Protein AF-A0A6L4ZT50-F1 (afdb_monomer_lite)

Secondary structure (DSSP, 8-state):
-EEEESS-EEEEETT-SSPP--EEEEEEE-S-GGGTSPTT--GGGS-SS-EEEEEE---SS----PPEEEEE-SS----BPPPP------------HHHHHHHHHHHHHHHHHHHHTT--

Sequence (120 aa):
VFFFSDNKVTGTIKDSDKTWPGKVIWSGKIDDPTSILGEGIALDQLPKPLWLTAFEDNSLPRLGTNDLFFSPDKNNQDPVSAPPIISTQTRHIVVPLDLIIPILGILAFWYSKKRVKLEA

Foldseek 3Di:
DKDKDQFDKDKAFPPDPDGQPKDFQWKDWDPDCPVPDDPPDDPVPGDVRIMMTDIDHPDVVPPDDTDMDMDHDPPDRDTHHHDDDDDDDDDDDDDPPVVVVVVVVVVVVVVVVVVVVVVD

pLDDT: mean 86.65, std 9.44, range [53.53, 96.88]

Structure (mmCIF, N/CA/C/O backbone):
data_AF-A0A6L4ZT50-F1
#
_entry.id   AF-A0A6L4ZT50-F1
#
loop_
_atom_site.group_PDB
_atom_site.id
_atom_site.type_symbol
_atom_site.label_atom_id
_atom_site.label_alt_id
_atom_site.label_comp_id
_atom_site.label_asym_id
_atom_site.label_entity_id
_atom_site.label_seq_id
_atom_site.pdbx_PDB_ins_code
_atom_site.Cartn_x
_atom_site.Cartn_y
_atom_site.Cartn_z
_atom_site.occupancy
_atom_site.B_iso_or_equiv
_atom_site.auth_seq_id
_atom_site.auth_comp_id
_atom_site.auth_asym_id
_atom_site.auth_atom_id
_atom_site.pdbx_PDB_model_num
ATOM 1 N N . VAL A 1 1 ? 2.378 -4.052 8.922 1.00 90.44 1 VAL A N 1
ATOM 2 C CA . VAL A 1 1 ? 0.945 -4.406 9.081 1.00 90.44 1 VAL A CA 1
ATOM 3 C C . VAL A 1 1 ? 0.256 -4.258 7.738 1.00 90.44 1 VAL A C 1
ATOM 5 O O . VAL A 1 1 ? 0.488 -3.252 7.085 1.00 90.44 1 VAL A O 1
ATOM 8 N N . PHE A 1 2 ? -0.558 -5.228 7.327 1.00 92.75 2 PHE A N 1
ATOM 9 C CA . PHE A 1 2 ? -1.356 -5.161 6.099 1.00 92.75 2 PHE A CA 1
ATOM 10 C C . PHE A 1 2 ? -2.835 -5.176 6.477 1.00 92.75 2 PHE A C 1
ATOM 12 O O . PHE A 1 2 ? -3.237 -6.009 7.288 1.00 92.75 2 PHE A O 1
ATOM 19 N N . PHE A 1 3 ? -3.617 -4.247 5.934 1.00 93.94 3 PHE A N 1
ATOM 20 C CA . PHE A 1 3 ? -5.035 -4.104 6.251 1.00 93.94 3 PHE A CA 1
ATOM 21 C C . PHE A 1 3 ? -5.866 -4.048 4.970 1.00 93.94 3 PHE A C 1
ATOM 23 O O . PHE A 1 3 ? -5.571 -3.238 4.091 1.00 93.94 3 PHE A O 1
ATOM 30 N N . PHE A 1 4 ? -6.889 -4.899 4.883 1.00 93.38 4 PHE A N 1
ATOM 31 C CA . PHE A 1 4 ? -7.833 -4.943 3.769 1.00 93.38 4 PHE A CA 1
ATOM 32 C C . PHE A 1 4 ? -9.165 -4.310 4.177 1.00 93.38 4 PHE A C 1
ATOM 34 O O . PHE A 1 4 ? -9.736 -4.670 5.207 1.00 93.38 4 PHE A O 1
ATOM 41 N N . SER A 1 5 ? -9.661 -3.381 3.367 1.00 94.94 5 SER A N 1
ATOM 42 C CA . SER A 1 5 ? -10.895 -2.623 3.609 1.00 94.94 5 SER A CA 1
ATOM 43 C C . SER A 1 5 ? -11.529 -2.163 2.302 1.00 94.94 5 SER A C 1
ATOM 45 O O . SER A 1 5 ? -11.025 -2.450 1.221 1.00 94.94 5 SER A O 1
ATOM 47 N N . ASP A 1 6 ? -12.648 -1.453 2.394 1.00 95.12 6 ASP A N 1
ATOM 48 C CA . ASP A 1 6 ? -13.287 -0.785 1.260 1.00 95.12 6 ASP A CA 1
ATOM 49 C C . ASP A 1 6 ? -12.609 0.539 0.860 1.00 95.12 6 ASP A C 1
ATOM 51 O O . ASP A 1 6 ? -12.775 1.020 -0.259 1.00 95.12 6 ASP A O 1
ATOM 55 N N . ASN A 1 7 ? -11.817 1.121 1.761 1.00 95.88 7 ASN A N 1
ATOM 56 C CA . ASN A 1 7 ? -11.155 2.413 1.590 1.00 95.88 7 ASN A CA 1
ATOM 57 C C . ASN A 1 7 ? -9.732 2.395 2.154 1.00 95.88 7 ASN A C 1
ATOM 59 O O . ASN A 1 7 ? -9.369 1.502 2.924 1.00 95.88 7 ASN A O 1
ATOM 63 N N . LYS A 1 8 ? -8.948 3.432 1.845 1.00 95.81 8 LYS A N 1
ATOM 64 C CA . LYS A 1 8 ? -7.685 3.696 2.539 1.00 95.81 8 LYS A CA 1
ATOM 65 C C . LYS A 1 8 ? -7.962 4.009 4.007 1.00 95.81 8 LYS A C 1
ATOM 67 O O . LYS A 1 8 ? -8.837 4.822 4.324 1.00 95.81 8 LYS A O 1
ATOM 72 N N . VAL A 1 9 ? -7.192 3.388 4.894 1.00 95.19 9 VAL A N 1
ATOM 73 C CA . VAL A 1 9 ? -7.328 3.547 6.346 1.00 95.19 9 VAL A CA 1
ATOM 74 C C . VAL A 1 9 ? -6.097 4.195 6.969 1.00 95.19 9 VAL A C 1
ATOM 76 O O . VAL A 1 9 ? -4.991 4.127 6.438 1.00 95.19 9 VAL A O 1
ATOM 79 N N . THR A 1 10 ? -6.297 4.788 8.140 1.00 92.31 10 THR A N 1
ATOM 80 C CA . THR A 1 10 ? -5.236 5.228 9.048 1.00 92.31 10 THR A CA 1
ATOM 81 C C . THR A 1 10 ? -5.342 4.476 10.371 1.00 92.31 10 THR A C 1
ATOM 83 O O . THR A 1 10 ? -6.429 4.024 10.745 1.00 92.31 10 THR A O 1
ATOM 86 N N . GLY A 1 11 ? -4.216 4.317 11.064 1.00 89.44 11 GLY A N 1
ATOM 87 C CA . GLY A 1 11 ? -4.160 3.635 12.352 1.00 89.44 11 GLY A CA 1
ATOM 88 C C . GLY A 1 11 ? -3.920 4.600 13.511 1.00 89.44 11 GLY A C 1
ATOM 89 O O . GLY A 1 11 ? -3.115 5.526 13.404 1.00 89.44 11 GLY A O 1
ATOM 90 N N . THR A 1 12 ? -4.589 4.370 14.635 1.00 86.94 12 THR A N 1
ATOM 91 C CA . THR A 1 12 ? -4.445 5.153 15.868 1.00 86.94 12 THR A CA 1
ATOM 92 C C . THR A 1 12 ? -4.368 4.237 17.086 1.00 86.94 12 THR A C 1
ATOM 94 O O . THR A 1 12 ? -4.944 3.152 17.105 1.00 86.94 12 THR A O 1
ATOM 97 N N . ILE A 1 13 ? -3.635 4.658 18.118 1.00 84.50 13 ILE A N 1
ATOM 98 C CA . ILE A 1 13 ? -3.623 3.959 19.407 1.00 84.50 13 ILE A CA 1
ATOM 99 C C . ILE A 1 13 ? -4.765 4.523 20.253 1.00 84.50 13 ILE A C 1
ATOM 101 O O . ILE A 1 13 ? -4.875 5.740 20.404 1.00 84.50 13 ILE A O 1
ATOM 105 N N . LYS A 1 14 ? -5.609 3.651 20.808 1.00 72.00 14 LYS A N 1
ATOM 106 C CA . LYS A 1 14 ? -6.687 4.068 21.715 1.00 72.00 14 LYS A CA 1
ATOM 107 C C . LYS A 1 14 ? -6.140 4.410 23.103 1.00 72.00 14 LYS A C 1
ATOM 109 O O . LYS A 1 14 ? -5.174 3.802 23.569 1.00 72.00 14 LYS A O 1
ATOM 114 N N . ASP A 1 15 ? -6.767 5.392 23.747 1.00 66.19 15 ASP A N 1
ATOM 115 C CA . ASP A 1 15 ? -6.496 5.819 25.128 1.00 66.19 15 ASP A CA 1
ATOM 116 C C . ASP A 1 15 ? -5.025 6.197 25.399 1.00 66.19 15 ASP A C 1
ATOM 118 O O . ASP A 1 15 ? -4.485 5.955 26.477 1.00 66.19 15 ASP A O 1
ATOM 122 N N . SER A 1 16 ? -4.345 6.780 24.408 1.00 61.12 16 SER A N 1
ATOM 123 C CA . SER A 1 16 ? -2.970 7.261 24.548 1.00 61.12 16 SER A CA 1
ATOM 124 C C . SER A 1 16 ? -2.799 8.609 23.855 1.00 61.12 16 SER A C 1
ATOM 126 O O . SER A 1 16 ? -3.152 8.756 22.688 1.00 61.12 16 SER A O 1
ATOM 128 N N . ASP A 1 17 ? -2.157 9.557 24.542 1.00 63.56 17 ASP A N 1
ATOM 129 C CA . ASP A 1 17 ? -1.724 10.845 23.973 1.00 63.56 17 ASP A CA 1
ATOM 130 C C . ASP A 1 17 ? -0.647 10.682 22.879 1.00 63.56 17 ASP A C 1
ATOM 132 O O . ASP A 1 17 ? -0.208 11.653 22.262 1.00 63.56 17 ASP A O 1
ATOM 136 N N . LYS A 1 18 ? -0.177 9.451 22.642 1.00 63.31 18 LYS A N 1
ATOM 137 C CA . LYS A 1 18 ? 0.826 9.111 21.633 1.00 63.31 18 LYS A CA 1
ATOM 138 C C . LYS A 1 18 ? 0.160 8.575 20.370 1.00 63.31 18 LYS A C 1
ATOM 140 O O . LYS A 1 18 ? -0.526 7.552 20.388 1.00 63.31 18 LYS A O 1
ATOM 145 N N . THR A 1 19 ? 0.443 9.235 19.254 1.00 73.69 19 THR A N 1
ATOM 146 C CA . THR A 1 19 ? 0.123 8.752 17.909 1.00 73.69 19 THR A CA 1
ATOM 147 C C . THR A 1 19 ? 0.859 7.442 17.633 1.00 73.69 19 THR A C 1
ATOM 149 O O . THR A 1 19 ? 2.029 7.294 17.994 1.00 73.69 19 THR A O 1
ATOM 152 N N . TRP A 1 20 ? 0.194 6.493 16.970 1.00 85.19 20 TRP A N 1
ATOM 153 C CA . TRP A 1 20 ? 0.861 5.295 16.462 1.00 85.19 20 TRP A CA 1
ATOM 154 C C . TRP A 1 20 ? 2.015 5.710 15.533 1.00 85.19 20 TRP A C 1
ATOM 156 O O . TRP A 1 20 ? 1.767 6.446 14.579 1.00 85.19 20 TRP A O 1
ATOM 166 N N . PRO A 1 21 ? 3.266 5.266 15.763 1.00 85.12 21 PRO A N 1
ATOM 167 C CA . PRO A 1 21 ? 4.389 5.630 14.897 1.00 85.12 21 PRO A CA 1
ATOM 168 C C . PRO A 1 21 ? 4.355 4.948 13.521 1.00 85.12 21 PRO A C 1
ATOM 170 O O . PRO A 1 21 ? 5.214 5.239 12.687 1.00 85.12 21 PRO A O 1
ATOM 173 N N . GLY A 1 22 ? 3.401 4.039 13.285 1.00 87.94 22 GLY A N 1
ATOM 174 C CA . GLY A 1 22 ? 3.247 3.344 12.015 1.00 87.94 22 GLY A CA 1
ATOM 175 C C . GLY A 1 22 ? 3.015 4.310 10.854 1.00 87.94 22 GLY A C 1
ATOM 176 O O . GLY A 1 22 ? 2.188 5.217 10.937 1.00 87.94 22 GLY A O 1
ATOM 177 N N . LYS A 1 23 ? 3.738 4.105 9.752 1.00 90.62 23 LYS A N 1
ATOM 178 C CA . LYS A 1 23 ? 3.625 4.919 8.535 1.00 90.62 23 LYS A CA 1
ATOM 179 C C . LYS A 1 23 ? 3.043 4.100 7.400 1.00 90.62 23 LYS A C 1
ATOM 181 O O . LYS A 1 23 ? 3.456 2.964 7.192 1.00 90.62 23 LYS A O 1
ATOM 186 N N . VAL A 1 24 ? 2.132 4.691 6.632 1.00 93.81 24 VAL A N 1
ATOM 187 C CA . VAL A 1 24 ? 1.649 4.094 5.380 1.00 93.81 24 VAL A CA 1
ATOM 188 C C . VAL A 1 24 ? 2.789 4.111 4.363 1.00 93.81 24 VAL A C 1
ATOM 190 O O . VAL A 1 24 ? 3.234 5.183 3.959 1.00 93.81 24 VAL A O 1
ATOM 193 N N . ILE A 1 25 ? 3.253 2.931 3.954 1.00 94.69 25 ILE A N 1
ATOM 194 C CA . ILE A 1 25 ? 4.304 2.766 2.933 1.00 94.69 25 ILE A CA 1
ATOM 195 C C . ILE A 1 25 ? 3.733 2.398 1.565 1.00 94.69 25 ILE A C 1
ATOM 197 O O . ILE A 1 25 ? 4.381 2.603 0.544 1.00 94.69 25 ILE A O 1
ATOM 201 N N . TRP A 1 26 ? 2.518 1.857 1.540 1.00 95.50 26 TRP A N 1
ATOM 202 C CA . TRP A 1 26 ? 1.800 1.532 0.320 1.00 95.50 26 TRP A CA 1
ATOM 203 C C . TRP A 1 26 ? 0.299 1.560 0.597 1.00 95.50 26 TRP A C 1
ATOM 205 O O . TRP A 1 26 ? -0.150 1.162 1.674 1.00 95.50 26 TRP A O 1
ATOM 215 N N . SER A 1 27 ? -0.488 2.038 -0.357 1.00 96.88 27 SER A N 1
ATOM 216 C CA . SER A 1 27 ? -1.942 2.050 -0.263 1.00 96.88 27 SER A CA 1
ATOM 217 C C . SER A 1 27 ? -2.546 2.077 -1.656 1.00 96.88 27 SER A C 1
ATOM 219 O O . SER A 1 27 ? -2.233 2.974 -2.436 1.00 96.88 27 SER A O 1
ATOM 221 N N . GLY A 1 28 ? -3.435 1.146 -1.967 1.00 96.06 28 GLY A N 1
ATOM 222 C CA . GLY A 1 28 ? -4.045 1.090 -3.287 1.00 96.06 28 GLY A CA 1
ATOM 223 C C . GLY A 1 28 ? -5.212 0.123 -3.378 1.00 96.06 28 GLY A C 1
ATOM 224 O O . GLY A 1 28 ? -5.373 -0.777 -2.551 1.00 96.06 28 GLY A O 1
ATOM 225 N N . LYS A 1 29 ? -6.021 0.325 -4.418 1.00 95.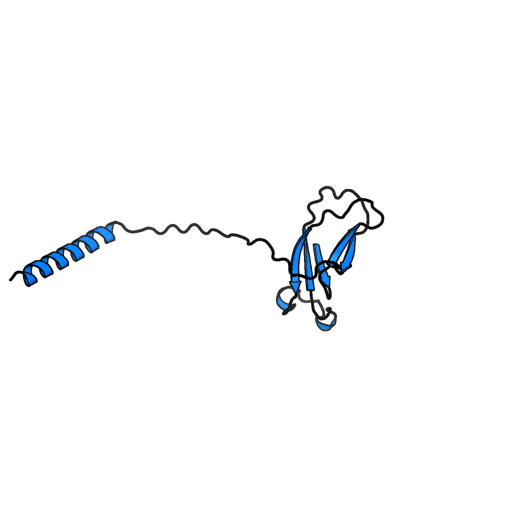25 29 LYS A N 1
ATOM 226 C CA . LYS A 1 29 ? -7.063 -0.620 -4.814 1.00 95.25 29 LYS A CA 1
ATOM 227 C C . LYS A 1 29 ? -6.430 -1.891 -5.363 1.00 95.25 29 LYS A C 1
ATOM 229 O O . LYS A 1 29 ? -5.381 -1.839 -6.002 1.00 95.25 29 LYS A O 1
ATOM 234 N N . ILE A 1 30 ? -7.095 -3.007 -5.111 1.00 92.88 30 ILE A N 1
ATOM 235 C CA . ILE A 1 30 ? -6.721 -4.320 -5.616 1.00 92.88 30 ILE A CA 1
ATOM 236 C C . ILE A 1 30 ? -7.808 -4.777 -6.580 1.00 92.88 30 ILE A C 1
ATOM 238 O O . ILE A 1 30 ? -8.935 -5.043 -6.164 1.00 92.88 30 ILE A O 1
ATOM 242 N N . ASP A 1 31 ? -7.454 -4.877 -7.858 1.00 91.12 31 ASP A N 1
ATOM 243 C CA . ASP A 1 31 ? -8.375 -5.345 -8.897 1.00 91.12 31 ASP A CA 1
ATOM 244 C C . ASP A 1 31 ? -8.456 -6.877 -8.931 1.00 91.12 31 ASP A C 1
ATOM 246 O O . ASP A 1 31 ? -9.536 -7.439 -9.101 1.00 91.12 31 ASP A O 1
ATOM 250 N N . ASP A 1 32 ? -7.323 -7.554 -8.707 1.00 90.44 32 ASP A N 1
ATOM 251 C CA . ASP A 1 32 ? -7.233 -9.013 -8.644 1.00 90.44 32 ASP A CA 1
ATOM 252 C C . ASP A 1 32 ? -6.712 -9.492 -7.273 1.00 90.44 32 ASP A C 1
ATOM 254 O O . ASP A 1 32 ? -5.497 -9.620 -7.073 1.00 90.44 32 ASP A O 1
ATOM 258 N N . PRO A 1 33 ? -7.610 -9.774 -6.309 1.00 88.38 33 PRO A N 1
ATOM 259 C CA . PRO A 1 33 ? -7.227 -10.272 -4.990 1.00 88.38 33 PRO A CA 1
ATOM 260 C C . PRO A 1 33 ? -6.533 -11.634 -5.018 1.00 88.38 33 PRO A C 1
ATOM 262 O O . PRO A 1 33 ? -5.786 -11.937 -4.089 1.00 88.38 33 PRO A O 1
ATOM 265 N N . THR A 1 34 ? -6.746 -12.454 -6.051 1.00 87.88 34 THR A N 1
ATOM 266 C CA . THR A 1 34 ? -6.184 -13.817 -6.100 1.00 87.88 34 THR A CA 1
ATOM 267 C C . THR A 1 34 ? -4.665 -13.819 -6.237 1.00 87.88 34 THR A C 1
ATOM 269 O O . THR A 1 34 ? -4.006 -14.762 -5.812 1.00 87.88 34 THR A O 1
ATOM 272 N N . SER A 1 35 ? -4.096 -12.730 -6.756 1.00 84.81 35 SER A N 1
ATOM 273 C CA . SER A 1 35 ? -2.647 -12.546 -6.880 1.00 84.81 35 SER A CA 1
ATOM 274 C C . SER A 1 35 ? -1.921 -12.322 -5.546 1.00 84.81 35 SER A C 1
ATOM 276 O O . SER A 1 35 ? -0.708 -12.519 -5.470 1.00 84.81 35 SER A O 1
ATOM 278 N N . ILE A 1 36 ? -2.640 -11.901 -4.499 1.00 85.88 36 ILE A N 1
ATOM 279 C CA . ILE A 1 36 ? -2.054 -11.496 -3.209 1.00 85.88 36 ILE A CA 1
ATOM 280 C C . ILE A 1 36 ? -2.632 -12.243 -2.004 1.00 85.88 36 ILE A C 1
ATOM 282 O O . ILE A 1 36 ? -1.992 -12.285 -0.953 1.00 85.88 36 ILE A O 1
ATOM 286 N N . LEU A 1 37 ? -3.836 -12.803 -2.125 1.00 86.62 37 LEU A N 1
ATOM 287 C CA . LEU A 1 37 ? -4.477 -13.585 -1.075 1.00 86.62 37 LEU A CA 1
ATOM 288 C C . LEU A 1 37 ? -4.213 -15.072 -1.308 1.00 86.62 37 LEU A C 1
ATOM 290 O O . LEU A 1 37 ? -4.352 -15.572 -2.420 1.00 86.62 37 LEU A O 1
ATOM 294 N N . GLY A 1 38 ? -3.835 -15.779 -0.245 1.00 81.12 38 GLY A N 1
ATOM 295 C CA . GLY A 1 38 ? -3.620 -17.223 -0.294 1.00 81.12 38 GLY A CA 1
ATOM 296 C C . GLY A 1 38 ? -4.921 -18.025 -0.388 1.00 81.12 38 GLY A C 1
ATOM 297 O O . GLY A 1 38 ? -6.019 -17.518 -0.141 1.00 81.12 38 GLY A O 1
ATOM 298 N N . GLU A 1 39 ? -4.777 -19.313 -0.694 1.00 79.56 39 GLU A N 1
ATOM 299 C CA . GLU A 1 39 ? -5.875 -20.279 -0.676 1.00 79.56 39 GLU A CA 1
ATOM 300 C C . GLU A 1 39 ? -6.487 -20.349 0.737 1.00 79.56 39 GLU A C 1
ATOM 302 O O . GLU A 1 39 ? -5.787 -20.592 1.718 1.00 79.56 39 GLU A O 1
ATOM 307 N N . GLY A 1 40 ? -7.794 -20.090 0.854 1.00 80.88 40 GLY A N 1
ATOM 308 C CA . GLY A 1 40 ? -8.521 -20.122 2.132 1.00 80.88 40 GLY A CA 1
ATOM 309 C C . GLY A 1 40 ? -9.310 -18.856 2.470 1.00 80.88 40 GLY A C 1
ATOM 310 O O . GLY A 1 40 ? -10.117 -18.886 3.398 1.00 80.88 40 GLY A O 1
ATOM 311 N N . ILE A 1 41 ? -9.139 -17.767 1.715 1.00 84.50 41 ILE A N 1
ATOM 312 C CA . ILE A 1 41 ? -9.986 -16.574 1.850 1.00 84.50 41 ILE A CA 1
ATOM 313 C C . ILE A 1 41 ? -11.127 -16.634 0.836 1.00 84.50 41 ILE A C 1
ATOM 315 O O . ILE A 1 41 ? -10.909 -16.696 -0.374 1.00 84.50 41 ILE A O 1
ATOM 319 N N . ALA A 1 42 ? -12.357 -16.598 1.341 1.00 87.88 42 ALA A N 1
ATOM 320 C CA . ALA A 1 42 ? -13.560 -16.562 0.526 1.00 87.88 42 ALA A CA 1
ATOM 321 C C . ALA A 1 42 ? -13.701 -15.172 -0.128 1.00 87.88 42 ALA A C 1
ATOM 323 O O . ALA A 1 42 ? -13.939 -14.169 0.546 1.00 87.88 42 ALA A O 1
ATOM 324 N N . LEU A 1 43 ? -13.490 -15.097 -1.447 1.00 86.25 43 LEU A N 1
ATOM 325 C CA . LEU A 1 43 ? -13.438 -13.830 -2.195 1.00 86.25 43 LEU A CA 1
ATOM 326 C C . LEU A 1 43 ? -14.761 -13.049 -2.172 1.00 86.25 43 LEU A C 1
ATOM 328 O O . LEU A 1 43 ? -14.781 -11.836 -2.366 1.00 86.25 43 LEU A O 1
ATOM 332 N N . ASP A 1 44 ? -15.872 -13.742 -1.958 1.00 88.81 44 ASP A N 1
ATOM 333 C CA . ASP A 1 44 ? -17.210 -13.174 -1.815 1.00 88.81 44 ASP A CA 1
ATOM 334 C C . ASP A 1 44 ? -17.406 -12.417 -0.495 1.00 88.81 44 ASP A C 1
ATOM 336 O O . ASP A 1 44 ? -18.253 -11.528 -0.436 1.00 88.81 44 ASP A O 1
ATOM 340 N N . GLN A 1 45 ? -16.599 -12.714 0.528 1.00 88.38 45 GLN A N 1
ATOM 341 C CA . GLN A 1 45 ? -16.618 -12.024 1.822 1.00 88.38 45 GLN A CA 1
ATOM 342 C C . GLN A 1 45 ? -15.750 -10.760 1.851 1.00 88.38 45 GLN A C 1
ATOM 344 O O . GLN A 1 45 ? -15.749 -10.030 2.843 1.00 88.38 45 GLN A O 1
ATOM 349 N N . LEU A 1 46 ? -15.000 -10.492 0.781 1.00 89.88 46 LEU A N 1
ATOM 350 C CA . LEU A 1 46 ? -14.139 -9.320 0.702 1.00 89.88 46 LEU A CA 1
ATOM 351 C C . LEU A 1 46 ? -14.948 -8.047 0.418 1.00 89.88 46 LEU A C 1
ATOM 353 O O . LEU A 1 46 ? -15.919 -8.083 -0.347 1.00 89.88 46 LEU A O 1
ATOM 357 N N . PRO A 1 47 ? -14.532 -6.901 0.986 1.00 90.25 47 PRO A N 1
ATOM 358 C CA . PRO A 1 47 ? -15.138 -5.619 0.667 1.00 90.25 47 PRO A CA 1
ATOM 359 C C . PRO A 1 47 ? -14.986 -5.297 -0.825 1.00 90.25 47 PRO A C 1
ATOM 361 O O . PRO A 1 47 ? -14.000 -5.663 -1.469 1.00 90.25 47 PRO A O 1
ATOM 364 N N . LYS A 1 48 ? -15.990 -4.606 -1.373 1.00 91.00 48 LYS A N 1
ATOM 365 C CA . LYS A 1 48 ? -16.024 -4.149 -2.767 1.00 91.00 48 LYS A CA 1
ATOM 366 C C . LYS A 1 48 ? -16.304 -2.639 -2.780 1.00 91.00 48 LYS A C 1
ATOM 368 O O . LYS A 1 48 ? -17.405 -2.255 -2.387 1.00 91.00 48 LYS A O 1
ATOM 373 N N . PRO A 1 49 ? -15.366 -1.785 -3.238 1.00 92.00 49 PRO A N 1
ATOM 374 C CA . PRO A 1 49 ? -14.050 -2.126 -3.799 1.00 92.00 49 PRO A CA 1
ATOM 375 C C . PRO A 1 49 ? -13.095 -2.710 -2.746 1.00 92.00 49 PRO A C 1
ATOM 377 O O . PRO A 1 49 ? -13.282 -2.465 -1.565 1.00 92.00 49 PRO A O 1
ATOM 380 N N . LEU A 1 50 ? -12.080 -3.471 -3.165 1.00 94.56 50 LEU A N 1
ATOM 381 C CA . LEU A 1 50 ? -11.041 -3.960 -2.258 1.00 94.56 50 LEU A CA 1
ATOM 382 C C . LEU A 1 50 ? -9.862 -2.989 -2.255 1.00 94.56 50 LEU A C 1
ATOM 384 O O . LEU A 1 50 ? -9.287 -2.680 -3.299 1.00 94.56 50 LEU A O 1
ATOM 388 N N . TRP A 1 51 ? -9.487 -2.534 -1.070 1.00 95.75 51 TRP A N 1
ATOM 389 C CA . TRP A 1 51 ? -8.366 -1.644 -0.828 1.00 95.75 51 TRP A CA 1
ATOM 390 C C . TRP A 1 51 ? -7.393 -2.303 0.145 1.00 95.75 51 TRP A C 1
ATOM 392 O O . TRP A 1 51 ? -7.809 -2.855 1.163 1.00 95.75 51 TRP A O 1
ATOM 402 N N . LEU A 1 52 ? -6.097 -2.229 -0.146 1.00 95.25 52 LEU A N 1
ATOM 403 C CA . LEU A 1 52 ? -5.039 -2.647 0.768 1.00 95.25 52 LEU A CA 1
ATOM 404 C C . LEU A 1 52 ? -4.276 -1.411 1.263 1.00 95.25 52 LEU A C 1
ATOM 406 O O . LEU A 1 52 ? -3.914 -0.523 0.491 1.00 95.25 52 LEU A O 1
ATOM 410 N N . THR A 1 53 ? -4.019 -1.343 2.564 1.00 96.25 53 THR A N 1
ATOM 411 C CA . THR A 1 53 ? -3.112 -0.362 3.170 1.00 96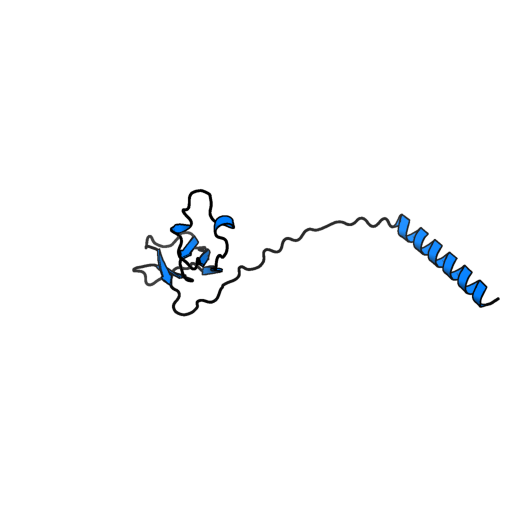.25 53 THR A CA 1
ATOM 412 C C . THR A 1 53 ? -2.012 -1.098 3.928 1.00 96.25 53 THR A C 1
ATOM 414 O O . THR A 1 53 ? -2.281 -1.903 4.822 1.00 96.25 53 THR A O 1
ATOM 417 N N . ALA A 1 54 ? -0.761 -0.835 3.554 1.00 95.25 54 ALA A N 1
ATOM 418 C CA . ALA A 1 54 ? 0.424 -1.398 4.180 1.00 95.25 54 ALA A CA 1
ATOM 419 C C . ALA A 1 54 ? 1.113 -0.348 5.052 1.00 95.25 54 ALA A C 1
ATOM 421 O O . ALA A 1 54 ? 1.430 0.757 4.603 1.00 95.25 54 ALA A O 1
ATOM 422 N N . PHE A 1 55 ? 1.383 -0.731 6.294 1.00 93.88 55 PHE A N 1
ATOM 423 C CA . PHE A 1 55 ? 2.042 0.093 7.290 1.00 93.88 55 PHE A CA 1
ATOM 424 C C . PHE A 1 55 ? 3.380 -0.510 7.699 1.00 93.88 55 PHE A C 1
ATOM 426 O O . PHE A 1 55 ? 3.458 -1.705 8.008 1.00 93.88 55 PHE A O 1
ATOM 433 N N . GLU A 1 56 ? 4.397 0.333 7.786 1.00 92.00 56 GLU A N 1
ATOM 434 C CA . GLU A 1 56 ? 5.665 0.025 8.435 1.00 92.00 56 GLU A CA 1
ATOM 435 C C . GLU A 1 56 ? 5.640 0.568 9.867 1.00 92.00 56 GLU A C 1
ATOM 437 O O . GLU A 1 56 ? 5.400 1.757 10.079 1.00 92.00 56 GLU A O 1
ATOM 442 N N . ASP A 1 57 ? 5.856 -0.306 10.849 1.00 88.38 57 ASP A N 1
ATOM 443 C CA . ASP A 1 57 ? 5.949 0.054 12.266 1.00 88.38 57 ASP A CA 1
ATOM 444 C C . ASP A 1 57 ? 7.329 -0.358 12.790 1.00 88.38 57 ASP A C 1
ATOM 446 O O . ASP A 1 57 ? 7.587 -1.536 13.025 1.00 88.38 57 ASP A O 1
ATOM 450 N N . ASN A 1 58 ? 8.213 0.630 12.947 1.00 83.19 58 ASN A N 1
ATOM 451 C CA . ASN A 1 58 ? 9.597 0.440 13.392 1.00 83.19 58 ASN A CA 1
ATOM 452 C C . ASN A 1 58 ? 9.761 0.596 14.918 1.00 83.19 58 ASN A C 1
ATOM 454 O O . ASN A 1 58 ? 10.870 0.826 15.402 1.00 83.19 58 ASN A O 1
ATOM 458 N N . SER A 1 59 ? 8.675 0.538 15.697 1.00 77.50 59 SER A N 1
ATOM 459 C CA . SER A 1 59 ? 8.750 0.721 17.150 1.00 77.50 59 SER A CA 1
ATOM 460 C C . SER A 1 59 ? 9.352 -0.504 17.858 1.00 77.50 59 SER A C 1
ATOM 462 O O . SER A 1 59 ? 8.725 -1.554 17.980 1.00 77.50 59 SER A O 1
ATOM 464 N N . LEU A 1 60 ? 10.592 -0.364 18.349 1.00 74.25 60 LEU A N 1
ATOM 465 C CA . LEU A 1 60 ? 11.322 -1.407 19.080 1.00 74.25 60 LEU A CA 1
ATOM 466 C C . LEU A 1 60 ? 11.994 -0.853 20.356 1.00 74.25 60 LEU A C 1
ATOM 468 O O . LEU A 1 60 ? 12.915 -0.043 20.241 1.00 74.25 60 LEU A O 1
ATOM 472 N N . PRO A 1 61 ? 11.589 -1.305 21.565 1.00 73.19 61 PRO A N 1
ATOM 473 C CA . PRO A 1 61 ? 10.358 -2.046 21.846 1.00 73.19 61 PRO A CA 1
ATOM 474 C C . PRO A 1 61 ? 9.129 -1.166 21.585 1.00 73.19 61 PRO A C 1
ATOM 476 O O . PRO A 1 61 ? 9.182 0.059 21.718 1.00 73.19 61 PRO A O 1
ATOM 479 N N . ARG A 1 62 ? 7.994 -1.781 21.246 1.00 70.19 62 ARG A N 1
ATOM 480 C CA . ARG A 1 62 ? 6.724 -1.059 21.154 1.00 70.19 62 ARG A CA 1
ATOM 481 C C . ARG A 1 62 ? 6.366 -0.542 22.549 1.00 70.19 62 ARG A C 1
ATOM 483 O O . ARG A 1 62 ? 6.061 -1.320 23.449 1.00 70.19 62 ARG A O 1
ATOM 490 N N . LEU A 1 63 ? 6.495 0.769 22.758 1.00 63.81 63 LEU A N 1
ATOM 491 C CA . LEU A 1 63 ? 6.239 1.398 24.052 1.00 63.81 63 LEU A CA 1
ATOM 492 C C . LEU A 1 63 ? 4.727 1.421 24.324 1.00 63.81 63 LEU A C 1
ATOM 494 O O . LEU A 1 63 ? 4.042 2.355 23.912 1.00 63.81 63 LEU A O 1
ATOM 498 N N . GLY A 1 64 ? 4.228 0.404 25.027 1.00 66.62 64 GLY A N 1
ATOM 499 C CA . GLY A 1 64 ? 2.840 0.302 25.491 1.00 66.62 64 GLY A CA 1
ATOM 500 C C . GLY A 1 64 ? 2.146 -0.997 25.069 1.00 66.62 64 GLY A C 1
ATOM 501 O O . GLY A 1 64 ? 2.607 -1.704 24.177 1.00 66.62 64 GLY A O 1
ATOM 502 N N . THR A 1 65 ? 1.024 -1.301 25.721 1.00 69.50 65 THR A N 1
ATOM 503 C CA . THR A 1 65 ? 0.151 -2.458 25.428 1.00 69.50 65 THR A CA 1
ATOM 504 C C . THR A 1 65 ? -1.173 -2.041 24.793 1.00 69.50 65 THR A C 1
ATOM 506 O O . THR A 1 65 ? -2.089 -2.847 24.698 1.00 69.50 65 THR A O 1
ATOM 509 N N . ASN A 1 66 ? -1.303 -0.768 24.421 1.00 79.38 66 ASN A N 1
ATOM 510 C CA . ASN A 1 66 ? -2.563 -0.213 23.962 1.00 79.38 66 ASN A CA 1
ATOM 511 C C . ASN A 1 66 ? -2.956 -0.776 22.593 1.00 79.38 66 ASN A C 1
ATOM 513 O O . ASN A 1 66 ? -2.118 -1.010 21.716 1.00 79.38 66 ASN A O 1
ATOM 517 N N . ASP A 1 67 ? -4.262 -0.921 22.417 1.00 85.81 67 ASP A N 1
ATOM 518 C CA . ASP A 1 67 ? -4.867 -1.454 21.208 1.00 85.81 67 ASP A CA 1
ATOM 519 C C . ASP A 1 67 ? -4.709 -0.496 20.015 1.00 85.81 67 ASP A C 1
ATOM 521 O O . ASP A 1 67 ? -4.795 0.732 20.140 1.00 85.81 67 ASP A O 1
ATOM 525 N N . LEU A 1 68 ? -4.501 -1.088 18.837 1.00 87.00 68 LEU A N 1
ATOM 526 C CA . LEU A 1 68 ? -4.399 -0.392 17.556 1.00 87.00 68 LEU A CA 1
ATOM 527 C C . LEU A 1 68 ? -5.744 -0.446 16.829 1.00 87.00 68 LEU A C 1
ATOM 529 O O . LEU A 1 68 ? -6.263 -1.528 16.561 1.00 87.00 68 LEU A O 1
ATOM 533 N N . PHE A 1 69 ? -6.272 0.721 16.473 1.00 90.06 69 PHE A N 1
ATOM 534 C CA . PHE A 1 69 ? -7.534 0.873 15.759 1.00 90.06 69 PHE A CA 1
ATOM 535 C C . PHE A 1 69 ? -7.288 1.392 14.356 1.00 90.06 69 PHE A C 1
ATOM 537 O O . PHE A 1 69 ? -6.477 2.292 14.158 1.00 90.06 69 PHE A O 1
ATOM 544 N N . PHE A 1 70 ? -8.031 0.854 13.394 1.00 92.44 70 PHE A N 1
ATOM 545 C CA . PHE A 1 70 ? -8.027 1.321 12.015 1.00 92.44 70 PHE A CA 1
ATOM 546 C C . PHE A 1 70 ? -9.360 1.982 11.698 1.00 92.44 70 PHE A C 1
ATOM 548 O O . PHE A 1 70 ? -10.421 1.472 12.059 1.00 92.44 70 PHE A O 1
ATOM 555 N N . SER A 1 71 ? -9.304 3.125 11.024 1.00 93.19 71 SER A N 1
ATOM 556 C CA . SER A 1 71 ? -10.495 3.831 10.552 1.00 93.19 71 SER A CA 1
ATOM 557 C C . SER A 1 71 ? -10.236 4.453 9.180 1.00 93.19 71 SER A C 1
ATOM 559 O O . SER A 1 71 ? -9.073 4.707 8.852 1.00 93.19 71 SER A O 1
ATOM 561 N N . PRO A 1 72 ? -11.278 4.691 8.363 1.00 94.62 72 PRO A N 1
ATOM 562 C CA . PRO A 1 72 ? -11.113 5.336 7.064 1.00 94.62 72 PRO A CA 1
ATOM 563 C C . PRO A 1 72 ? -10.385 6.678 7.180 1.00 94.62 72 PRO A C 1
ATOM 565 O O . PRO A 1 72 ? -10.712 7.500 8.042 1.00 94.62 72 PRO A O 1
ATOM 568 N N . ASP A 1 73 ? -9.408 6.909 6.303 1.00 92.88 73 ASP A N 1
ATOM 569 C CA . ASP A 1 73 ? -8.699 8.186 6.230 1.00 92.88 73 ASP A CA 1
ATOM 570 C C . ASP A 1 73 ? -9.641 9.265 5.676 1.00 92.88 73 ASP A C 1
ATOM 572 O O . ASP A 1 73 ? -9.973 9.293 4.491 1.00 92.88 73 ASP A O 1
ATOM 576 N N . LYS A 1 74 ? -10.105 10.160 6.548 1.00 91.06 74 LYS A N 1
ATOM 577 C CA . LYS A 1 74 ? -11.079 11.199 6.182 1.00 91.06 74 LYS A CA 1
ATOM 578 C C . LYS A 1 74 ? -10.483 12.320 5.331 1.00 91.06 74 LYS A C 1
ATOM 580 O O . LYS A 1 74 ? -11.241 13.065 4.719 1.00 91.06 74 LYS A O 1
ATOM 585 N N . ASN A 1 75 ? -9.160 12.460 5.321 1.00 90.31 75 ASN A N 1
ATOM 586 C CA . ASN A 1 75 ? -8.488 13.604 4.713 1.00 90.31 75 ASN A CA 1
ATOM 587 C C . ASN A 1 75 ? -7.893 13.263 3.348 1.00 90.31 75 ASN A C 1
ATOM 589 O O . ASN A 1 75 ? -7.792 14.142 2.495 1.00 90.31 75 ASN A O 1
ATOM 593 N N . ASN A 1 76 ? -7.468 12.013 3.143 1.00 90.56 76 ASN A N 1
ATOM 594 C CA . ASN A 1 76 ? -6.772 11.615 1.927 1.00 90.56 76 ASN A CA 1
ATOM 595 C C . ASN A 1 76 ? -7.082 10.159 1.543 1.00 90.56 76 ASN A C 1
ATOM 597 O O . ASN A 1 76 ? -6.631 9.221 2.197 1.00 90.56 76 ASN A O 1
ATOM 601 N N . GLN A 1 77 ? -7.765 9.982 0.412 1.00 94.88 77 GLN A N 1
ATOM 602 C CA . GLN A 1 77 ? -8.044 8.679 -0.206 1.00 94.88 77 GLN A CA 1
ATOM 603 C C . GLN A 1 77 ? -7.163 8.390 -1.435 1.00 94.88 77 GLN A C 1
ATOM 605 O O . GLN A 1 77 ? -7.396 7.419 -2.152 1.00 94.88 77 GLN A O 1
ATOM 610 N N . ASP A 1 78 ? -6.128 9.195 -1.676 1.00 95.81 78 ASP A N 1
ATOM 611 C CA . ASP A 1 78 ? -5.196 8.976 -2.776 1.00 95.81 78 ASP A CA 1
ATOM 612 C C . ASP A 1 78 ? -4.309 7.746 -2.509 1.00 95.81 78 ASP A C 1
ATOM 614 O O . ASP A 1 78 ? -3.875 7.514 -1.362 1.00 95.81 78 ASP A O 1
ATOM 618 N N . PRO A 1 79 ? -4.001 6.961 -3.560 1.00 94.88 79 PRO A N 1
ATOM 619 C CA . PRO A 1 79 ? -3.046 5.868 -3.478 1.00 94.88 79 PRO A CA 1
ATOM 620 C C . PRO A 1 79 ? -1.660 6.337 -3.026 1.00 94.88 79 PRO A C 1
ATOM 622 O O . PRO A 1 79 ? -1.208 7.435 -3.349 1.00 94.88 79 PRO A O 1
ATOM 625 N N . VAL A 1 80 ? -0.952 5.463 -2.317 1.00 95.56 80 VAL A N 1
ATOM 626 C CA . VAL A 1 80 ? 0.441 5.655 -1.909 1.00 95.56 80 VAL A CA 1
ATOM 627 C C . VAL A 1 80 ? 1.264 4.562 -2.575 1.00 95.56 80 VAL A C 1
ATOM 629 O O . VAL A 1 80 ? 1.020 3.379 -2.352 1.00 95.56 80 VAL A O 1
ATOM 632 N N . SER A 1 81 ? 2.234 4.952 -3.399 1.00 91.56 81 SER A N 1
ATOM 633 C CA . SER A 1 81 ? 3.160 4.006 -4.028 1.00 91.56 81 SER A CA 1
ATOM 634 C C . SER A 1 81 ? 4.371 3.774 -3.133 1.00 91.56 81 SER A C 1
ATOM 636 O O . SER A 1 81 ? 4.925 4.722 -2.578 1.00 91.56 81 SER A O 1
ATOM 638 N N . ALA A 1 82 ? 4.796 2.516 -3.028 1.00 84.62 82 ALA A N 1
ATOM 639 C CA . ALA A 1 82 ? 6.025 2.169 -2.330 1.00 84.62 82 ALA A CA 1
ATOM 640 C C . ALA A 1 82 ? 7.239 2.709 -3.105 1.00 84.62 82 ALA A C 1
ATOM 642 O O . ALA A 1 82 ? 7.199 2.766 -4.340 1.00 84.62 82 ALA A O 1
ATOM 643 N N . PRO A 1 83 ? 8.328 3.086 -2.413 1.00 81.81 83 PRO A N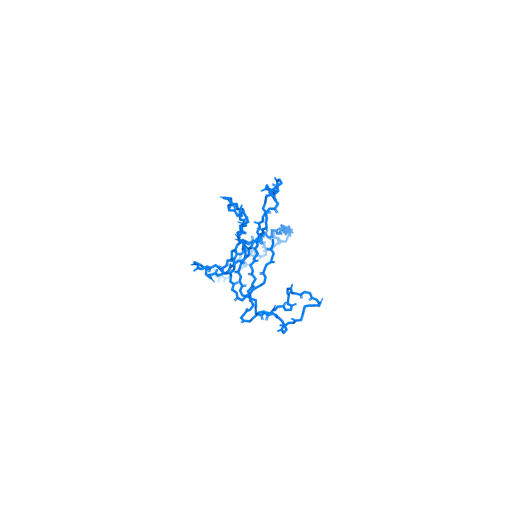 1
ATOM 644 C CA . PRO A 1 83 ? 9.572 3.421 -3.087 1.00 81.81 83 PRO A CA 1
ATOM 645 C C . PRO A 1 83 ? 10.057 2.226 -3.929 1.00 81.81 83 PRO A C 1
ATOM 647 O O . PRO A 1 83 ? 9.905 1.074 -3.512 1.00 81.81 83 PRO A O 1
ATOM 650 N N . PRO A 1 84 ? 10.634 2.469 -5.117 1.00 83.50 84 PRO A N 1
ATOM 651 C CA . PRO A 1 84 ? 11.078 1.396 -5.994 1.00 83.50 84 PRO A CA 1
ATOM 652 C C . PRO A 1 84 ? 12.227 0.605 -5.358 1.00 83.50 84 PRO A C 1
ATOM 654 O O . PRO A 1 84 ? 13.185 1.180 -4.841 1.00 83.50 84 PRO A O 1
ATOM 657 N N . ILE A 1 85 ? 12.167 -0.724 -5.458 1.00 82.19 85 ILE A N 1
ATOM 658 C CA . ILE A 1 85 ? 13.292 -1.600 -5.114 1.00 82.19 85 ILE A CA 1
ATOM 659 C C . ILE A 1 85 ? 14.236 -1.629 -6.319 1.00 82.19 85 ILE A C 1
ATOM 661 O O . ILE A 1 85 ? 13.919 -2.209 -7.358 1.00 82.19 85 ILE A O 1
ATOM 665 N N . ILE A 1 86 ? 15.397 -0.988 -6.197 1.00 84.50 86 ILE A N 1
ATOM 666 C CA . ILE A 1 86 ? 16.406 -0.968 -7.260 1.00 84.50 86 ILE A CA 1
ATOM 667 C C . ILE A 1 86 ? 17.257 -2.237 -7.147 1.00 84.50 86 ILE A C 1
ATOM 669 O O . ILE A 1 86 ? 18.063 -2.373 -6.229 1.00 84.50 86 ILE A O 1
ATOM 673 N N . SER A 1 87 ? 17.097 -3.160 -8.096 1.00 85.94 87 SER A N 1
ATOM 674 C CA . SER A 1 87 ? 17.982 -4.319 -8.248 1.00 85.94 87 SER A CA 1
ATOM 675 C C . SER A 1 87 ? 19.025 -4.018 -9.321 1.00 85.94 87 SER A C 1
ATOM 677 O O . SER A 1 87 ? 18.714 -3.972 -10.511 1.00 85.94 87 SER A O 1
ATOM 679 N N . THR A 1 88 ? 20.269 -3.774 -8.909 1.00 88.50 88 THR A N 1
ATOM 680 C CA . THR A 1 88 ? 21.388 -3.617 -9.840 1.00 88.50 88 THR A CA 1
ATOM 681 C C . THR A 1 88 ? 22.019 -4.978 -10.118 1.00 88.50 88 THR A C 1
ATOM 683 O O . THR A 1 88 ? 22.465 -5.678 -9.213 1.00 88.50 88 THR A O 1
ATOM 686 N N . GLN A 1 89 ? 22.072 -5.363 -11.393 1.00 89.44 89 GLN A N 1
ATOM 687 C CA . GLN A 1 89 ? 22.832 -6.528 -11.841 1.00 89.44 89 GLN A CA 1
ATOM 688 C C . GLN A 1 89 ? 24.081 -6.047 -12.573 1.00 89.44 89 GLN A C 1
ATOM 690 O O . GLN A 1 89 ? 24.003 -5.520 -13.683 1.00 89.44 89 GLN A O 1
ATOM 695 N N . THR A 1 90 ? 25.248 -6.224 -11.957 1.00 89.12 90 THR A N 1
ATOM 696 C CA . THR A 1 90 ? 26.525 -5.960 -12.625 1.00 89.12 90 THR A CA 1
ATOM 697 C C . THR A 1 90 ? 26.804 -7.089 -13.609 1.00 89.12 90 THR A C 1
ATOM 699 O O . THR A 1 90 ? 27.120 -8.209 -13.210 1.00 89.12 90 THR A O 1
ATOM 702 N N . ARG A 1 91 ? 26.692 -6.808 -14.910 1.00 90.19 91 ARG A N 1
ATOM 703 C CA . ARG A 1 91 ? 27.054 -7.760 -15.965 1.00 90.19 91 ARG A CA 1
ATOM 704 C C . ARG A 1 91 ? 28.438 -7.425 -16.508 1.00 90.19 91 ARG A C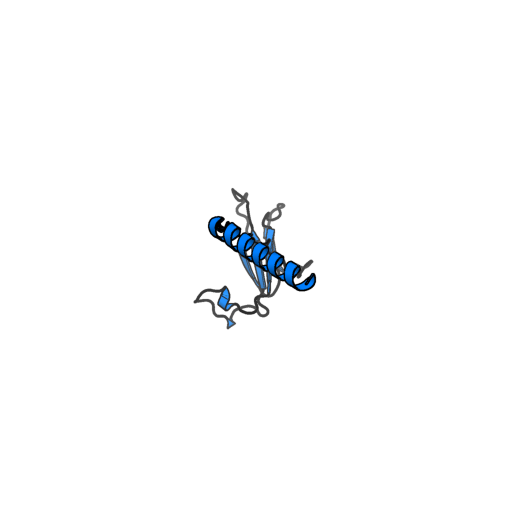 1
ATOM 706 O O . ARG A 1 91 ? 28.628 -6.380 -17.124 1.00 90.19 91 ARG A O 1
ATOM 713 N N . HIS A 1 92 ? 29.392 -8.332 -16.330 1.00 89.56 92 HIS A N 1
ATOM 714 C CA . HIS A 1 92 ? 30.681 -8.243 -17.010 1.00 89.56 92 HIS A CA 1
ATOM 715 C C . HIS A 1 92 ? 30.524 -8.735 -18.451 1.00 89.56 92 HIS A C 1
ATOM 717 O O . HIS A 1 92 ? 30.284 -9.917 -18.691 1.00 89.56 92 HIS A O 1
ATOM 723 N N . ILE A 1 93 ? 30.630 -7.821 -19.414 1.00 89.06 93 ILE A N 1
ATOM 724 C CA . ILE A 1 93 ? 30.716 -8.161 -20.836 1.00 89.06 93 ILE A CA 1
ATOM 725 C C . ILE A 1 93 ? 32.200 -8.175 -21.193 1.00 89.06 93 ILE A C 1
ATOM 727 O O . ILE A 1 93 ? 32.849 -7.131 -21.200 1.00 89.06 93 ILE A O 1
ATOM 731 N N . VAL A 1 94 ? 32.747 -9.361 -21.460 1.00 89.56 94 VAL A N 1
ATOM 732 C CA . VAL A 1 94 ? 34.117 -9.490 -21.964 1.00 89.56 94 VAL A CA 1
ATOM 733 C C . VAL A 1 94 ? 34.105 -9.092 -23.433 1.00 89.56 94 VAL A C 1
ATOM 735 O O . VAL A 1 94 ? 33.470 -9.752 -24.2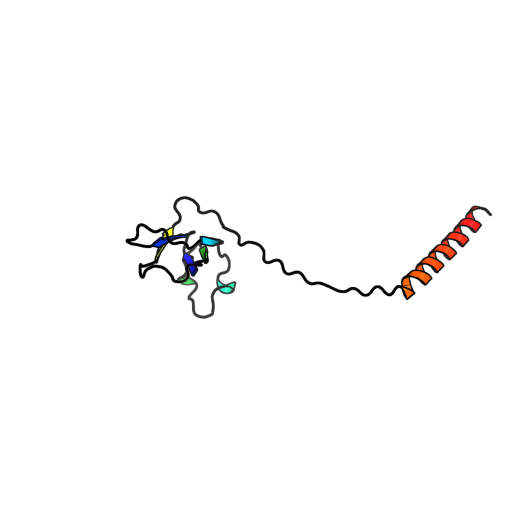53 1.00 89.56 94 VAL A O 1
ATOM 738 N N . VAL A 1 95 ? 34.786 -7.997 -23.763 1.00 88.12 95 VAL A N 1
ATOM 739 C CA . VAL A 1 95 ? 34.968 -7.568 -25.149 1.00 88.12 95 VAL A CA 1
ATOM 740 C C . VAL A 1 95 ? 36.275 -8.178 -25.663 1.00 88.12 95 VAL A C 1
ATOM 742 O O . VAL A 1 95 ? 37.339 -7.805 -25.163 1.00 88.12 95 VAL A O 1
ATOM 745 N N . PRO A 1 96 ? 36.238 -9.112 -26.633 1.00 88.31 96 PRO A N 1
ATOM 746 C CA . PRO A 1 96 ? 37.452 -9.688 -27.200 1.00 88.31 96 PRO A CA 1
ATOM 747 C C . PRO A 1 96 ? 38.155 -8.645 -28.078 1.00 88.31 96 PRO A C 1
ATOM 749 O O . PRO A 1 96 ? 37.803 -8.443 -29.242 1.00 88.31 96 PRO A O 1
ATOM 752 N N . LEU A 1 97 ? 39.160 -7.974 -27.510 1.00 87.69 97 LEU A N 1
ATOM 753 C CA . LEU A 1 97 ? 39.984 -6.973 -28.201 1.00 87.69 97 LEU A CA 1
ATOM 754 C C . LEU A 1 97 ? 40.641 -7.536 -29.472 1.00 87.69 97 LEU A C 1
ATOM 756 O O . LEU A 1 97 ? 40.770 -6.815 -30.463 1.00 87.69 97 LEU A O 1
ATOM 760 N N . ASP A 1 98 ? 40.941 -8.836 -29.480 1.00 89.00 98 ASP A N 1
ATOM 761 C CA . ASP A 1 98 ? 41.521 -9.555 -30.619 1.00 89.00 98 ASP A CA 1
ATOM 762 C C . ASP A 1 98 ? 40.631 -9.537 -31.869 1.00 89.00 98 ASP A C 1
ATOM 764 O O . ASP A 1 98 ? 41.137 -9.690 -32.976 1.00 89.00 98 ASP A O 1
ATOM 768 N N . LEU A 1 99 ? 39.317 -9.318 -31.725 1.00 86.62 99 LEU A N 1
ATOM 769 C CA . LEU A 1 99 ? 38.394 -9.184 -32.858 1.00 86.62 99 LEU A CA 1
ATOM 770 C C . LEU A 1 99 ? 38.261 -7.736 -33.346 1.00 86.62 99 LEU A C 1
ATOM 772 O O . LEU A 1 99 ? 37.941 -7.508 -34.510 1.00 86.62 99 LEU A O 1
ATOM 776 N N . ILE A 1 100 ? 38.547 -6.744 -32.500 1.00 88.62 100 ILE A N 1
ATOM 777 C CA . ILE A 1 100 ? 38.412 -5.324 -32.859 1.00 88.62 100 ILE A CA 1
ATOM 778 C C . ILE A 1 100 ? 39.493 -4.915 -33.866 1.00 88.62 100 ILE A C 1
ATOM 780 O O . ILE A 1 100 ? 39.195 -4.282 -34.880 1.00 88.62 100 ILE A O 1
ATOM 784 N N . ILE A 1 101 ? 40.743 -5.307 -33.616 1.00 91.38 101 ILE A N 1
ATOM 785 C CA . ILE A 1 101 ? 41.897 -4.963 -34.459 1.00 91.38 101 ILE A CA 1
ATOM 786 C C . ILE A 1 101 ? 41.743 -5.465 -35.910 1.00 91.38 101 ILE A C 1
ATOM 788 O O . ILE A 1 101 ? 41.888 -4.648 -36.825 1.00 91.38 101 ILE A O 1
ATOM 792 N N . PRO A 1 102 ? 41.416 -6.746 -36.183 1.00 92.31 102 PRO A N 1
ATOM 793 C CA . PRO A 1 102 ? 41.251 -7.219 -37.554 1.00 92.31 102 PRO A CA 1
ATOM 794 C C . PRO A 1 102 ? 40.047 -6.575 -38.245 1.00 92.31 102 PRO A C 1
ATOM 796 O O . PRO A 1 102 ? 40.142 -6.259 -39.429 1.00 92.31 102 PRO A O 1
ATOM 799 N N . ILE A 1 103 ? 38.945 -6.309 -37.530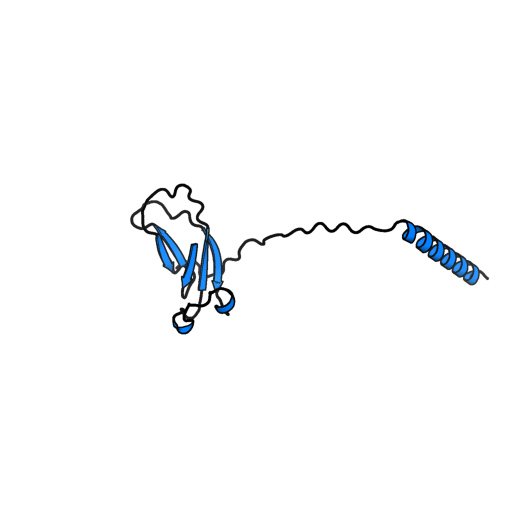 1.00 93.06 103 ILE A N 1
ATOM 800 C CA . ILE A 1 103 ? 37.778 -5.616 -38.101 1.00 93.06 103 ILE A CA 1
ATOM 801 C C . ILE A 1 103 ? 38.160 -4.201 -38.547 1.00 93.06 103 ILE A C 1
ATOM 803 O O . ILE A 1 103 ? 37.863 -3.815 -39.680 1.00 93.06 103 ILE A O 1
ATOM 807 N N . LEU A 1 104 ? 38.866 -3.444 -37.703 1.00 94.69 104 LEU A N 1
ATOM 808 C CA . LEU A 1 104 ? 39.357 -2.111 -38.062 1.00 94.69 104 LEU A CA 1
ATOM 809 C C . LEU A 1 104 ? 40.344 -2.164 -39.236 1.00 94.69 104 LEU A C 1
ATOM 811 O O . LEU A 1 104 ? 40.253 -1.339 -40.145 1.00 94.69 104 LEU A O 1
ATOM 815 N N . GLY A 1 105 ? 41.235 -3.158 -39.262 1.00 93.69 105 GLY A N 1
ATOM 816 C CA . GLY A 1 105 ? 42.169 -3.374 -40.369 1.00 93.69 105 GLY A CA 1
ATOM 817 C C . GLY A 1 105 ? 41.466 -3.664 -41.699 1.00 93.69 105 GLY A C 1
ATOM 818 O O . GLY A 1 105 ? 41.795 -3.054 -42.718 1.00 93.69 105 GLY A O 1
ATOM 819 N N . ILE A 1 106 ? 40.453 -4.536 -41.693 1.00 95.25 106 ILE A N 1
ATOM 820 C CA . ILE A 1 106 ? 39.642 -4.859 -42.878 1.00 95.25 106 ILE A CA 1
ATOM 821 C C . ILE A 1 106 ? 38.881 -3.621 -43.360 1.00 95.25 106 ILE A C 1
ATOM 823 O O . ILE A 1 106 ? 38.887 -3.330 -44.557 1.00 95.25 106 ILE A O 1
ATOM 827 N N . LEU A 1 107 ? 38.262 -2.865 -42.448 1.00 94.69 107 LEU A N 1
ATOM 828 C CA . LEU A 1 107 ? 37.539 -1.638 -42.788 1.00 94.69 107 LEU A CA 1
ATOM 829 C C . LEU A 1 107 ? 38.467 -0.582 -43.398 1.00 94.69 107 LEU A C 1
ATOM 831 O O . LEU A 1 107 ? 38.125 -0.002 -44.431 1.00 94.69 107 LEU A O 1
ATOM 835 N N . ALA A 1 108 ? 39.651 -0.374 -42.817 1.00 93.88 108 ALA A N 1
ATOM 836 C CA . ALA A 1 108 ? 40.651 0.557 -43.333 1.00 93.88 108 ALA A CA 1
ATOM 837 C C . ALA A 1 108 ? 41.163 0.139 -44.722 1.00 93.88 108 ALA A C 1
ATOM 839 O O . ALA A 1 108 ? 41.245 0.970 -45.630 1.00 93.88 108 ALA A O 1
ATOM 840 N N . PHE A 1 109 ? 41.442 -1.153 -44.919 1.00 93.69 109 PHE A N 1
ATOM 841 C CA . PHE A 1 109 ? 41.847 -1.702 -46.215 1.00 93.69 109 PHE A CA 1
ATOM 842 C C . PHE A 1 109 ? 40.753 -1.560 -47.282 1.00 93.69 109 PHE A C 1
ATOM 844 O O . PHE A 1 109 ? 41.022 -1.250 -48.444 1.00 93.69 109 PHE A O 1
ATOM 851 N N . TRP A 1 110 ? 39.493 -1.763 -46.905 1.00 92.75 110 TRP A N 1
ATOM 852 C CA . TRP A 1 110 ? 38.376 -1.603 -47.830 1.00 92.75 110 TRP A CA 1
ATOM 853 C C . TRP A 1 110 ? 38.159 -0.131 -48.210 1.00 92.75 110 TRP A C 1
ATOM 855 O O . TRP A 1 110 ? 37.920 0.184 -49.379 1.00 92.75 110 TRP A O 1
ATOM 865 N N . TYR A 1 111 ? 38.319 0.781 -47.247 1.00 92.19 111 TYR A N 1
ATOM 866 C CA . TYR A 1 111 ? 38.265 2.225 -47.481 1.00 92.19 111 TYR A CA 1
ATOM 867 C C . TYR A 1 111 ? 39.387 2.717 -48.397 1.00 92.19 111 TYR A C 1
ATOM 869 O O . TYR A 1 111 ? 39.128 3.521 -49.296 1.00 92.19 111 TYR A O 1
ATOM 877 N N . SER A 1 112 ? 40.614 2.224 -48.214 1.00 90.25 112 SER A N 1
ATOM 878 C CA . SER A 1 112 ? 41.740 2.613 -49.067 1.00 90.25 112 SER A CA 1
ATOM 879 C C . SER A 1 112 ? 41.529 2.154 -50.511 1.00 90.25 112 SER A C 1
ATOM 881 O O . SER A 1 112 ? 41.691 2.952 -51.434 1.00 90.25 112 SER A O 1
ATOM 883 N N . LYS A 1 113 ? 41.036 0.925 -50.725 1.00 88.19 113 LYS A N 1
ATOM 884 C CA . LYS A 1 113 ? 40.675 0.436 -52.068 1.00 88.19 113 LYS A CA 1
ATOM 885 C C . LYS A 1 113 ? 39.560 1.238 -52.732 1.00 88.19 113 LYS A C 1
ATOM 887 O O . LYS A 1 113 ? 39.579 1.398 -53.951 1.00 88.19 113 LYS A O 1
ATOM 892 N N . LYS A 1 114 ? 38.583 1.728 -51.966 1.00 84.19 114 LYS A N 1
ATOM 893 C CA . LYS A 1 114 ? 37.529 2.597 -52.507 1.00 84.19 114 LYS A CA 1
ATOM 894 C C . LYS A 1 114 ? 38.057 3.964 -52.932 1.00 84.19 114 LYS A C 1
ATOM 896 O O . LYS A 1 114 ? 37.635 4.445 -53.974 1.00 84.19 114 LYS A O 1
ATOM 901 N N . ARG A 1 115 ? 38.979 4.565 -52.171 1.00 78.88 115 ARG A N 1
ATOM 902 C CA . ARG A 1 115 ? 39.581 5.863 -52.526 1.00 78.88 115 ARG A CA 1
ATOM 903 C C . ARG A 1 115 ? 40.384 5.796 -53.821 1.00 78.88 115 ARG A C 1
ATOM 905 O O . ARG A 1 115 ? 40.154 6.606 -54.704 1.00 78.88 115 ARG A O 1
ATOM 912 N N . VAL A 1 116 ? 41.214 4.765 -53.980 1.00 72.81 116 VAL A N 1
ATOM 913 C CA . VAL A 1 116 ? 42.020 4.581 -55.201 1.00 72.81 116 VAL A CA 1
ATOM 914 C C . VAL A 1 116 ? 41.148 4.425 -56.457 1.00 72.81 116 VAL A C 1
ATOM 916 O O . VAL A 1 116 ? 41.543 4.853 -57.531 1.00 72.81 116 VAL A O 1
ATOM 919 N N . LYS A 1 117 ? 39.941 3.856 -56.338 1.00 65.50 117 LYS A N 1
ATOM 920 C CA . LYS A 1 117 ? 38.987 3.732 -57.456 1.00 65.50 117 LYS A CA 1
ATOM 921 C C . LYS A 1 117 ? 38.208 5.011 -57.791 1.00 65.50 117 LYS A C 1
ATOM 923 O O . LYS A 1 117 ? 37.530 5.022 -58.806 1.00 65.50 117 LYS A O 1
ATOM 928 N N . LEU A 1 118 ? 38.218 6.022 -56.923 1.00 60.31 118 LEU A N 1
ATOM 929 C CA . LEU A 1 118 ? 37.542 7.306 -57.159 1.00 60.31 118 LEU A CA 1
ATOM 930 C C . LEU A 1 118 ? 38.486 8.352 -57.774 1.00 60.31 118 LEU A C 1
ATOM 932 O O . LEU A 1 118 ? 38.012 9.353 -58.299 1.00 60.31 118 LEU A O 1
ATOM 936 N N . GLU A 1 119 ? 39.799 8.122 -57.692 1.00 60.81 119 GLU A N 1
ATOM 937 C CA . GLU A 1 119 ? 40.854 8.997 -58.225 1.00 60.81 119 GLU A CA 1
ATOM 938 C C . GLU A 1 119 ? 41.447 8.496 -59.562 1.00 60.81 119 GLU A C 1
ATOM 940 O O . GLU A 1 119 ? 42.310 9.168 -60.124 1.00 60.81 119 GLU A O 1
ATOM 945 N N . ALA A 1 120 ? 40.994 7.341 -60.071 1.00 53.53 120 ALA A N 1
ATOM 946 C CA . ALA A 1 120 ? 41.388 6.735 -61.350 1.00 53.53 120 ALA A CA 1
ATOM 947 C C . ALA A 1 120 ? 40.214 6.732 -62.337 1.00 53.53 120 ALA A C 1
ATOM 949 O O . ALA A 1 120 ? 40.466 6.945 -63.543 1.00 53.53 120 ALA A O 1
#

Radius of gyration: 30.47 Å; chains: 1; bounding box: 59×34×87 Å